Protein AF-A0A7J3T965-F1 (afdb_monomer)

Structure (mmCIF, N/CA/C/O backbone):
data_AF-A0A7J3T965-F1
#
_entry.id   AF-A0A7J3T965-F1
#
loop_
_atom_site.group_PDB
_atom_site.id
_atom_site.type_symbol
_atom_site.label_atom_id
_atom_site.label_alt_id
_atom_site.label_comp_id
_atom_site.label_asym_id
_atom_site.label_entity_id
_atom_site.label_seq_id
_atom_site.pdbx_PDB_ins_code
_atom_site.Cartn_x
_atom_site.Cartn_y
_atom_site.Cartn_z
_atom_site.occupancy
_atom_site.B_iso_or_equiv
_atom_site.auth_seq_id
_atom_site.auth_comp_id
_atom_site.auth_asym_id
_atom_site.auth_atom_id
_atom_site.pdbx_PDB_model_num
ATOM 1 N N . MET A 1 1 ? 32.908 1.487 -5.246 1.00 63.16 1 MET A N 1
ATOM 2 C CA . MET A 1 1 ? 31.671 1.534 -6.045 1.00 63.16 1 MET A CA 1
ATOM 3 C C . MET A 1 1 ? 31.707 2.885 -6.728 1.00 63.16 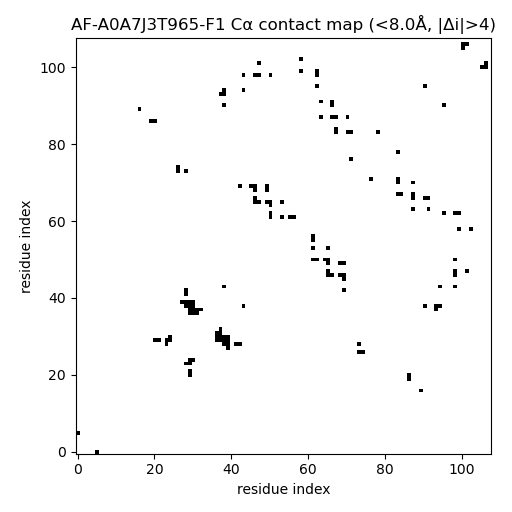1 MET A C 1
ATOM 5 O O . MET A 1 1 ? 32.028 3.839 -6.032 1.00 63.16 1 MET A O 1
ATOM 9 N N . ASP A 1 2 ? 31.580 2.933 -8.050 1.00 82.25 2 ASP A N 1
ATOM 10 C CA . ASP A 1 2 ? 31.753 4.173 -8.817 1.00 82.25 2 ASP A CA 1
ATOM 11 C C . ASP A 1 2 ? 30.517 5.069 -8.646 1.00 82.25 2 ASP A C 1
ATOM 13 O O . ASP A 1 2 ? 29.399 4.557 -8.697 1.00 82.25 2 ASP A O 1
ATOM 17 N N . GLU A 1 3 ? 30.700 6.368 -8.405 1.00 85.50 3 GLU A N 1
ATOM 18 C CA . GLU A 1 3 ? 29.592 7.304 -8.136 1.00 85.50 3 GLU A CA 1
ATOM 19 C C . GLU A 1 3 ? 28.624 7.378 -9.326 1.00 85.50 3 GLU A C 1
ATOM 21 O O . GLU A 1 3 ? 27.411 7.427 -9.138 1.00 85.50 3 GLU A O 1
ATOM 26 N N . GLU A 1 4 ? 29.146 7.280 -10.551 1.00 85.81 4 GLU A N 1
ATOM 27 C CA . GLU A 1 4 ? 28.355 7.239 -11.786 1.00 85.81 4 GLU A CA 1
ATOM 28 C C . GLU A 1 4 ? 27.441 6.003 -11.853 1.00 85.81 4 GLU A C 1
ATOM 30 O O . GLU A 1 4 ? 26.284 6.093 -12.260 1.00 85.81 4 GLU A O 1
ATOM 35 N N . TYR A 1 5 ? 27.928 4.850 -11.384 1.00 84.50 5 TYR A N 1
ATOM 36 C CA . TYR A 1 5 ? 27.142 3.617 -11.338 1.00 84.50 5 TYR A CA 1
ATOM 37 C C . TYR A 1 5 ? 26.031 3.684 -10.280 1.00 84.50 5 TYR A C 1
ATOM 39 O O . TYR A 1 5 ? 24.933 3.185 -10.517 1.00 84.50 5 TYR A O 1
ATOM 47 N N . CYS A 1 6 ? 26.291 4.315 -9.130 1.00 86.56 6 CYS A N 1
ATOM 48 C CA . CYS A 1 6 ? 25.268 4.537 -8.105 1.00 86.56 6 CYS A CA 1
ATOM 49 C C . CYS A 1 6 ? 24.146 5.449 -8.619 1.00 86.56 6 CYS A C 1
ATOM 51 O O . CYS A 1 6 ? 22.982 5.075 -8.515 1.00 86.56 6 CYS A O 1
A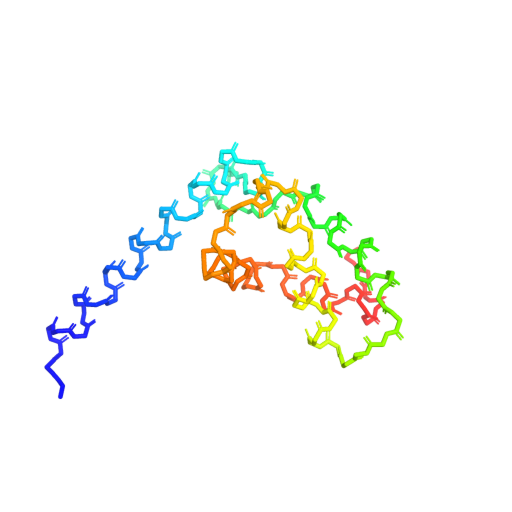TOM 53 N N . SER A 1 7 ? 24.490 6.582 -9.240 1.00 87.69 7 SER A N 1
ATOM 54 C CA . SER A 1 7 ? 23.508 7.518 -9.808 1.00 87.69 7 SER A CA 1
ATOM 55 C C . SER A 1 7 ? 22.630 6.857 -10.870 1.00 87.69 7 SER A C 1
ATOM 57 O O . SER A 1 7 ? 21.412 7.007 -10.856 1.00 87.69 7 SER A O 1
ATOM 59 N N . LEU A 1 8 ? 23.233 6.056 -11.754 1.00 89.75 8 LEU A N 1
ATOM 60 C CA . LEU A 1 8 ? 22.494 5.317 -12.774 1.00 89.75 8 LEU A CA 1
ATOM 61 C C . LEU A 1 8 ? 21.494 4.325 -12.154 1.00 89.75 8 LEU A C 1
ATOM 63 O O . LEU A 1 8 ? 20.362 4.201 -12.618 1.00 89.75 8 LEU A O 1
ATOM 67 N N . LEU A 1 9 ? 21.899 3.603 -11.105 1.00 88.06 9 LEU A N 1
ATOM 68 C CA . LEU A 1 9 ? 21.001 2.690 -10.398 1.00 88.06 9 LEU A CA 1
ATOM 69 C C . LEU A 1 9 ? 19.847 3.434 -9.717 1.00 88.06 9 LEU A C 1
ATOM 71 O O . LEU A 1 9 ? 18.715 2.958 -9.769 1.00 88.06 9 LEU A O 1
ATOM 75 N N . GLU A 1 10 ? 20.112 4.586 -9.102 1.00 88.62 10 GLU A N 1
ATOM 76 C CA . GLU A 1 10 ? 19.078 5.421 -8.483 1.00 88.62 10 GLU A CA 1
ATOM 77 C C . GLU A 1 10 ? 18.047 5.905 -9.509 1.00 88.62 10 GLU A C 1
ATOM 79 O O . GLU A 1 10 ? 16.845 5.827 -9.250 1.00 88.62 10 GLU A O 1
ATOM 84 N N . GLU A 1 11 ? 18.488 6.333 -10.695 1.00 90.50 11 GLU A N 1
ATOM 85 C CA . GLU A 1 11 ? 17.595 6.714 -11.795 1.00 90.50 11 GLU A CA 1
ATOM 86 C C . GLU A 1 11 ? 16.688 5.552 -12.218 1.00 90.50 11 GLU A C 1
ATOM 88 O O . GLU A 1 11 ? 15.466 5.711 -12.245 1.00 90.50 11 GLU A O 1
ATOM 93 N N . TYR A 1 12 ? 17.246 4.359 -12.448 1.00 88.31 12 TYR A N 1
ATOM 94 C CA . TYR A 1 12 ? 16.444 3.186 -12.817 1.00 88.31 12 TYR A CA 1
ATOM 95 C C . TYR A 1 12 ? 15.431 2.789 -11.741 1.00 88.31 12 TYR A C 1
ATOM 97 O O . TYR A 1 12 ? 14.298 2.416 -12.056 1.00 88.31 12 TYR A O 1
ATOM 105 N N . VAL A 1 13 ? 15.818 2.857 -10.465 1.00 89.19 13 VAL A N 1
ATOM 106 C CA . VAL A 1 13 ? 14.906 2.565 -9.353 1.00 89.19 13 VAL A CA 1
ATOM 107 C C . VAL A 1 13 ? 13.775 3.590 -9.311 1.00 89.19 13 VAL A C 1
ATOM 109 O O . VAL A 1 13 ? 12.617 3.203 -9.159 1.00 89.19 13 VAL A O 1
ATOM 112 N N . ASN A 1 14 ? 14.077 4.875 -9.499 1.00 90.12 14 ASN A N 1
ATOM 113 C CA . ASN A 1 14 ? 13.064 5.927 -9.531 1.00 90.12 14 ASN A CA 1
ATOM 114 C C . ASN A 1 14 ? 12.077 5.737 -10.689 1.00 90.12 14 ASN A C 1
ATOM 116 O O . ASN A 1 14 ? 10.865 5.817 -10.479 1.00 90.12 14 ASN A O 1
ATOM 120 N N . GLU A 1 15 ? 12.566 5.427 -11.890 1.00 92.12 15 GLU A N 1
ATOM 121 C CA . GLU A 1 15 ? 11.708 5.134 -13.043 1.00 92.12 15 GLU A CA 1
ATOM 122 C C . GLU A 1 15 ? 10.801 3.923 -12.787 1.00 92.12 15 GLU A C 1
ATOM 124 O O . GLU A 1 15 ? 9.603 3.970 -13.083 1.00 92.12 15 GLU A O 1
ATOM 129 N N . LEU A 1 16 ? 11.337 2.861 -12.175 1.00 91.75 16 LEU A N 1
ATOM 130 C CA . LEU A 1 16 ? 10.561 1.680 -11.802 1.00 91.75 16 LEU A CA 1
ATOM 131 C C . LEU A 1 16 ? 9.474 2.014 -10.770 1.00 91.75 16 LEU A C 1
ATOM 133 O O . LEU A 1 16 ? 8.328 1.596 -10.932 1.00 91.75 16 LEU A O 1
ATOM 137 N N . VAL A 1 17 ? 9.802 2.782 -9.729 1.00 92.88 17 VAL A N 1
ATOM 138 C CA . VAL A 1 17 ? 8.833 3.205 -8.704 1.00 92.88 17 VAL A CA 1
ATOM 139 C C . VAL A 1 17 ? 7.705 4.018 -9.336 1.00 92.88 17 VAL A C 1
ATOM 141 O O . VAL A 1 17 ? 6.534 3.740 -9.075 1.00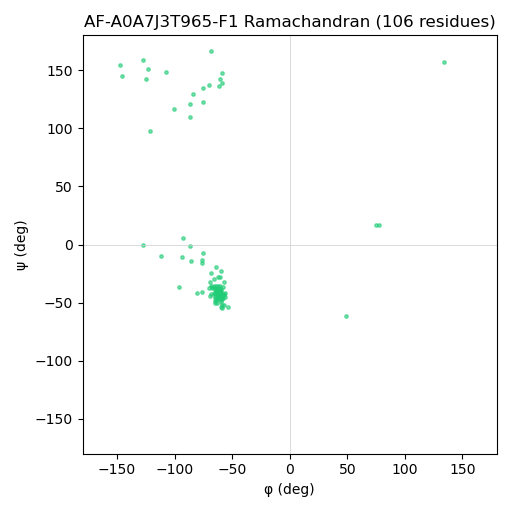 92.88 17 VAL A O 1
ATOM 144 N N . ILE A 1 18 ? 8.029 4.966 -10.219 1.00 92.88 18 ILE A N 1
ATOM 145 C CA . ILE A 1 18 ? 7.029 5.759 -10.944 1.00 92.88 18 ILE A CA 1
ATOM 146 C C . ILE A 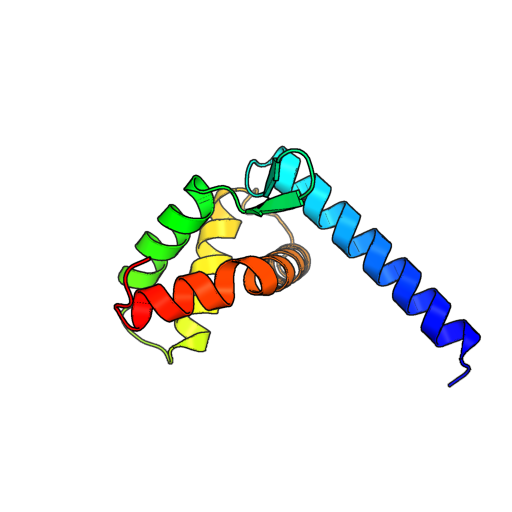1 18 ? 6.148 4.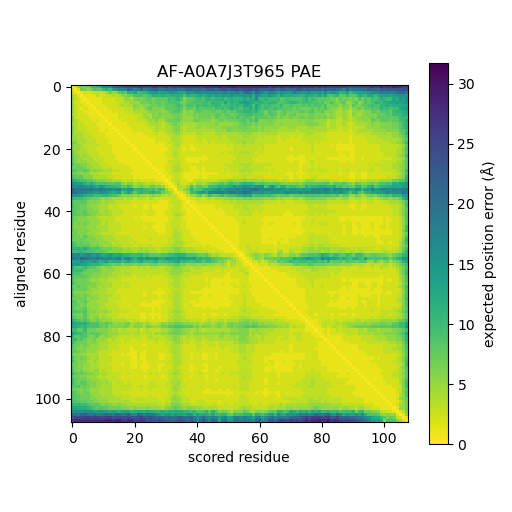855 -11.813 1.00 92.88 18 ILE A C 1
ATOM 148 O O . ILE A 1 18 ? 4.926 5.005 -11.804 1.00 92.88 18 ILE A O 1
ATOM 152 N N . ALA A 1 19 ? 6.730 3.888 -12.527 1.00 94.75 19 ALA A N 1
ATOM 153 C CA . ALA A 1 19 ? 5.968 2.947 -13.344 1.00 94.75 19 ALA A CA 1
ATOM 154 C C . ALA A 1 19 ? 4.975 2.120 -12.506 1.00 94.75 19 ALA A C 1
ATOM 156 O O . ALA A 1 19 ? 3.820 1.957 -12.907 1.00 94.75 19 ALA A O 1
ATOM 157 N N . LEU A 1 20 ? 5.390 1.658 -11.322 1.00 95.81 20 LEU A N 1
ATOM 158 C CA . LEU A 1 20 ? 4.528 0.929 -10.388 1.00 95.81 20 LEU A CA 1
ATOM 159 C C . LEU A 1 20 ? 3.429 1.819 -9.794 1.00 95.81 20 LEU A C 1
ATOM 161 O O . LEU A 1 20 ? 2.296 1.368 -9.640 1.00 95.81 20 LEU A O 1
ATOM 165 N N . ILE A 1 21 ? 3.722 3.087 -9.502 1.00 95.38 21 ILE A N 1
ATOM 166 C CA . ILE A 1 21 ? 2.711 4.056 -9.061 1.00 95.38 21 ILE A CA 1
ATOM 167 C C . ILE A 1 21 ? 1.677 4.287 -10.166 1.00 95.38 21 ILE A C 1
ATOM 169 O O . ILE A 1 21 ? 0.482 4.202 -9.899 1.00 95.38 21 ILE A O 1
ATOM 173 N N . ILE A 1 22 ? 2.108 4.509 -11.412 1.00 95.06 22 ILE A N 1
ATOM 174 C CA . ILE A 1 22 ? 1.206 4.682 -12.563 1.00 95.06 22 ILE A CA 1
ATOM 175 C C . ILE A 1 22 ? 0.332 3.441 -12.769 1.00 95.06 22 ILE A C 1
ATOM 177 O O . ILE A 1 22 ? -0.852 3.564 -13.084 1.00 95.06 22 ILE A O 1
ATOM 181 N N . ASP A 1 23 ? 0.890 2.245 -12.595 1.00 96.12 23 ASP A N 1
ATOM 182 C CA . ASP A 1 23 ? 0.123 1.002 -12.609 1.00 96.12 23 ASP A CA 1
ATOM 183 C C . ASP A 1 23 ? -0.947 0.998 -11.507 1.00 96.12 23 ASP A C 1
ATOM 185 O O . ASP A 1 23 ? -2.137 0.897 -11.796 1.00 96.12 23 ASP A O 1
ATOM 189 N N . MET A 1 24 ? -0.560 1.246 -10.256 1.00 97.00 24 MET A N 1
ATOM 190 C CA . MET A 1 24 ? -1.491 1.318 -9.127 1.00 97.00 24 MET A CA 1
ATOM 191 C C . MET A 1 24 ? -2.550 2.433 -9.279 1.00 97.00 24 MET A C 1
ATOM 193 O O . MET A 1 24 ? -3.679 2.283 -8.804 1.00 97.00 24 MET A O 1
ATOM 197 N N . MET A 1 25 ? -2.253 3.525 -9.992 1.00 96.06 25 MET A N 1
ATOM 198 C CA . MET A 1 25 ? -3.246 4.543 -10.367 1.00 96.06 25 MET A CA 1
ATOM 199 C C . MET A 1 25 ? -4.319 3.986 -11.308 1.00 96.06 25 MET A C 1
ATOM 201 O O . MET A 1 25 ? -5.499 4.291 -11.134 1.00 96.06 25 MET A O 1
ATOM 205 N N . LYS A 1 26 ? -3.954 3.135 -12.279 1.00 95.62 26 LYS A N 1
ATOM 206 C CA . LYS A 1 26 ? -4.931 2.475 -13.172 1.00 95.62 26 LYS A CA 1
ATOM 207 C C . LYS A 1 26 ? -5.885 1.560 -12.403 1.00 95.62 26 LYS A C 1
ATOM 209 O O . LYS A 1 26 ? -7.023 1.384 -12.828 1.00 95.62 26 LYS A O 1
ATOM 214 N N . HIS A 1 27 ? -5.435 1.027 -11.268 1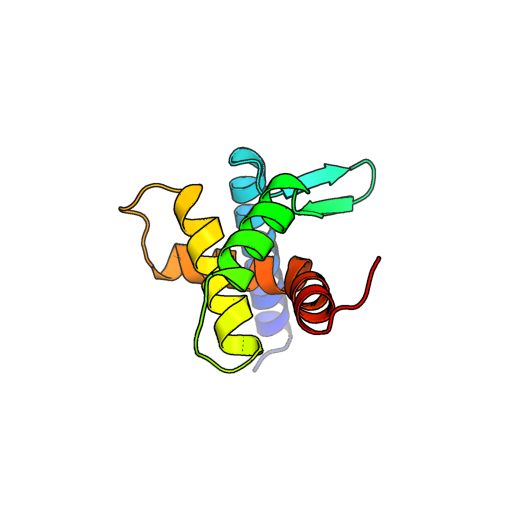.00 96.00 27 HIS A N 1
ATOM 215 C CA . HIS A 1 27 ? -6.240 0.222 -10.349 1.00 96.00 27 HIS A CA 1
ATOM 216 C C . HIS A 1 27 ? -7.011 1.066 -9.311 1.00 96.00 27 HIS A C 1
ATOM 218 O O . HIS A 1 27 ? -7.768 0.520 -8.514 1.00 96.00 27 HIS A O 1
ATOM 224 N N . GLY A 1 28 ? -6.878 2.399 -9.313 1.00 95.56 28 GLY A N 1
ATOM 225 C CA . GLY A 1 28 ? -7.582 3.288 -8.378 1.00 95.56 28 GLY A CA 1
ATOM 226 C C . GLY A 1 28 ? -7.023 3.280 -6.949 1.00 95.56 28 GLY A C 1
ATOM 227 O O . GLY A 1 28 ? -7.699 3.707 -6.009 1.00 95.56 28 GLY A O 1
ATOM 228 N N . ILE A 1 29 ? -5.799 2.782 -6.770 1.00 97.56 29 ILE A N 1
ATOM 229 C CA . ILE A 1 29 ? -5.090 2.799 -5.485 1.00 97.56 29 ILE A CA 1
ATOM 230 C C . ILE A 1 29 ? -4.470 4.176 -5.253 1.00 97.56 29 ILE A C 1
ATOM 232 O O . ILE A 1 29 ? -4.556 4.704 -4.152 1.00 97.56 29 ILE A O 1
ATOM 236 N N . PHE A 1 30 ? -3.893 4.776 -6.294 1.00 96.88 30 PHE A N 1
ATOM 237 C CA . PHE A 1 30 ? -3.396 6.150 -6.274 1.00 96.88 30 PHE A CA 1
ATOM 238 C C . PHE A 1 30 ? -4.296 7.073 -7.100 1.00 96.88 30 PHE A C 1
ATOM 240 O O . PHE A 1 30 ? -4.876 6.671 -8.108 1.00 96.88 30 PHE A O 1
ATOM 247 N N . GLU A 1 31 ? -4.375 8.332 -6.685 1.00 94.06 31 GLU A N 1
ATOM 248 C CA . GLU A 1 31 ? -5.110 9.406 -7.345 1.00 94.06 31 GLU A CA 1
ATOM 249 C C . GLU A 1 31 ? -4.167 10.577 -7.631 1.00 94.06 31 GLU A C 1
ATOM 251 O O . GLU A 1 31 ? -3.315 10.923 -6.810 1.00 94.06 31 GLU A O 1
ATOM 256 N N . ASN A 1 32 ? -4.353 11.221 -8.785 1.00 87.62 32 ASN A N 1
ATOM 257 C CA . ASN A 1 32 ? -3.678 12.477 -9.092 1.00 87.62 32 ASN A CA 1
ATOM 258 C C . ASN A 1 32 ? -4.504 13.644 -8.538 1.00 87.62 32 ASN A C 1
ATOM 260 O O . ASN A 1 32 ? -5.665 13.816 -8.922 1.00 87.62 32 ASN A O 1
ATOM 264 N N . ARG A 1 33 ? -3.917 14.448 -7.652 1.00 81.88 33 ARG A N 1
ATOM 265 C CA . ARG A 1 33 ? -4.531 15.665 -7.118 1.00 81.88 33 ARG A CA 1
ATOM 266 C C . ARG A 1 33 ? -3.657 16.859 -7.433 1.00 81.88 33 ARG A C 1
ATOM 268 O O . ARG A 1 33 ? -2.766 17.128 -6.648 1.00 81.88 33 ARG A O 1
ATOM 275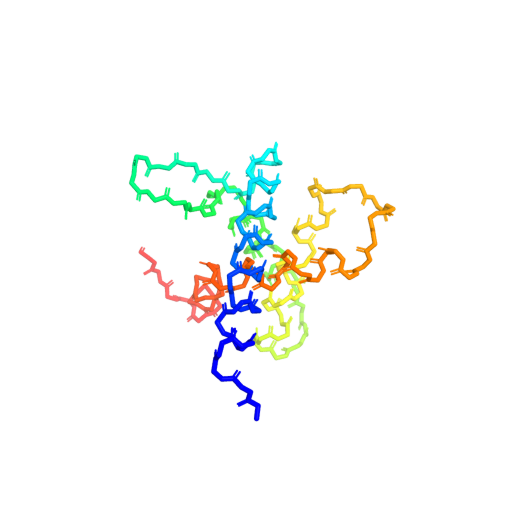 N N . SER A 1 34 ? -3.989 17.589 -8.499 1.00 71.06 34 SER A N 1
ATOM 276 C CA . SER A 1 34 ? -3.450 18.900 -8.923 1.00 71.06 34 SER A CA 1
ATOM 277 C C . SER A 1 34 ? -1.917 19.031 -8.957 1.00 71.06 34 SER A C 1
ATOM 279 O O . SER A 1 34 ? -1.368 19.235 -10.033 1.00 71.06 34 SER A O 1
ATOM 281 N N . ASP A 1 35 ? -1.254 18.876 -7.812 1.00 74.75 35 ASP A N 1
ATOM 282 C CA . ASP A 1 35 ? 0.177 19.030 -7.574 1.00 74.75 35 ASP A CA 1
ATOM 283 C C . ASP A 1 35 ? 0.820 17.805 -6.874 1.00 74.75 35 ASP A C 1
ATOM 285 O O . ASP A 1 35 ? 2.022 17.827 -6.626 1.00 74.75 35 ASP A O 1
ATOM 289 N N . ASP A 1 36 ? 0.060 16.747 -6.542 1.00 83.62 36 ASP A N 1
ATOM 290 C CA . ASP A 1 36 ? 0.567 15.591 -5.785 1.00 83.62 36 ASP A CA 1
ATOM 291 C C . ASP A 1 36 ? -0.091 14.245 -6.160 1.00 83.62 36 ASP A C 1
ATOM 293 O O . ASP A 1 36 ? -1.242 14.178 -6.612 1.00 83.62 36 ASP A O 1
ATOM 297 N N . ILE A 1 37 ? 0.648 13.155 -5.938 1.00 88.56 37 ILE A N 1
ATOM 298 C CA . ILE A 1 37 ? 0.169 11.775 -6.057 1.00 88.56 37 ILE A CA 1
ATOM 299 C C . ILE A 1 37 ? -0.141 11.257 -4.656 1.00 88.56 37 ILE A C 1
ATOM 301 O O . ILE A 1 37 ? 0.748 11.098 -3.823 1.00 88.56 37 ILE A O 1
ATOM 305 N N . VAL A 1 38 ? -1.407 10.933 -4.410 1.00 93.50 38 VAL A N 1
ATOM 306 C CA . VAL A 1 38 ? -1.869 10.474 -3.095 1.00 93.50 38 VAL A CA 1
ATOM 307 C C . VAL A 1 38 ? -2.537 9.113 -3.188 1.00 93.50 38 VAL A C 1
ATOM 309 O O . VAL A 1 38 ? -3.139 8.773 -4.206 1.00 93.50 38 VAL A O 1
ATOM 312 N N . VAL A 1 39 ? -2.475 8.332 -2.112 1.00 95.88 39 VAL A N 1
ATOM 313 C CA . VAL A 1 39 ? -3.256 7.093 -2.012 1.00 95.88 39 VAL A CA 1
ATOM 314 C C . VAL A 1 39 ? -4.737 7.445 -1.854 1.00 95.88 39 VAL A C 1
ATOM 316 O O . VAL A 1 39 ? -5.100 8.365 -1.114 1.00 95.88 39 VAL A O 1
ATOM 319 N N . SER A 1 40 ? -5.600 6.727 -2.571 1.00 96.69 40 SER A N 1
ATOM 320 C CA . SER A 1 40 ? -7.038 6.956 -2.568 1.00 96.69 40 SER A CA 1
ATOM 321 C C . SER A 1 40 ? -7.604 6.766 -1.168 1.00 96.69 40 SER A C 1
ATOM 323 O O . SER A 1 40 ? -7.220 5.865 -0.416 1.00 96.69 40 SER A O 1
ATOM 325 N N . LYS A 1 41 ? -8.579 7.607 -0.806 1.00 95.62 41 LYS A N 1
ATOM 326 C CA . LYS A 1 41 ? -9.239 7.493 0.502 1.00 95.62 41 LYS A CA 1
ATOM 327 C C . LYS A 1 41 ? -9.861 6.106 0.681 1.00 95.62 41 LYS A C 1
ATOM 329 O O . LYS A 1 41 ? -9.828 5.565 1.777 1.00 95.62 41 LYS A O 1
ATOM 334 N N . LYS A 1 42 ? -10.395 5.535 -0.404 1.00 96.81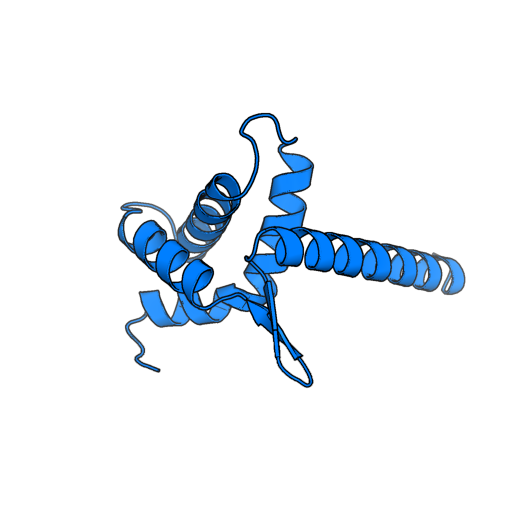 42 LYS A N 1
ATOM 335 C CA . LYS A 1 42 ? -10.973 4.190 -0.417 1.00 96.81 42 LYS A CA 1
ATOM 336 C C . LYS A 1 42 ? -9.955 3.142 0.042 1.00 96.81 42 LYS A C 1
ATOM 338 O O . LYS A 1 42 ? -10.250 2.411 0.978 1.00 96.81 42 LYS A O 1
ATOM 343 N N . PHE A 1 43 ? -8.762 3.126 -0.555 1.00 98.00 43 PHE A N 1
ATOM 344 C CA . PHE A 1 43 ? -7.720 2.167 -0.186 1.00 98.00 43 PHE A CA 1
ATOM 345 C C . PHE A 1 43 ? -7.315 2.303 1.289 1.00 98.00 43 PHE A C 1
ATOM 347 O O . PHE A 1 43 ? -7.166 1.306 1.989 1.00 98.00 43 PHE A O 1
ATOM 354 N N . VAL A 1 44 ? -7.168 3.538 1.784 1.00 97.38 44 VAL A N 1
ATOM 355 C CA . VAL A 1 44 ? -6.802 3.789 3.189 1.00 97.38 44 VAL A CA 1
ATOM 356 C C . VAL A 1 44 ? -7.862 3.257 4.156 1.00 97.38 44 VAL A C 1
ATOM 358 O O . VAL A 1 44 ? -7.508 2.658 5.168 1.00 97.38 44 VAL A O 1
ATOM 361 N N . GLU A 1 45 ? -9.149 3.464 3.870 1.00 97.62 45 GLU A N 1
ATOM 362 C CA . GLU A 1 45 ? -10.227 2.964 4.731 1.00 97.62 45 GLU A CA 1
ATOM 363 C C . GLU A 1 45 ? -10.317 1.430 4.700 1.00 97.62 45 GLU A C 1
ATOM 365 O O . GLU A 1 45 ? -10.386 0.815 5.760 1.00 97.62 45 GLU A O 1
ATOM 370 N N . GLU A 1 46 ? -10.197 0.798 3.529 1.00 98.12 46 GLU A N 1
ATOM 371 C CA . GLU A 1 46 ? -10.142 -0.670 3.423 1.00 98.12 46 GLU A CA 1
ATOM 372 C C . GLU A 1 46 ? -8.940 -1.252 4.190 1.00 98.12 46 GLU A C 1
ATOM 374 O O . GLU A 1 46 ? -9.065 -2.256 4.897 1.00 98.12 46 GLU A O 1
ATOM 379 N N . ALA A 1 47 ? -7.784 -0.583 4.130 1.00 97.56 47 ALA A N 1
ATOM 380 C CA . ALA A 1 47 ? -6.607 -0.977 4.894 1.00 97.56 47 ALA A CA 1
ATOM 381 C C . ALA A 1 47 ? -6.818 -0.856 6.408 1.00 97.56 47 ALA A C 1
ATOM 383 O O . ALA A 1 47 ? -6.376 -1.739 7.144 1.00 97.56 47 ALA A O 1
ATOM 384 N N . LYS A 1 48 ? -7.519 0.179 6.891 1.00 97.12 48 LYS A N 1
ATOM 385 C CA . LYS A 1 48 ? -7.894 0.307 8.312 1.00 97.12 48 LYS A CA 1
ATOM 386 C C . LYS A 1 48 ? -8.852 -0.798 8.752 1.00 97.12 48 LYS A C 1
ATOM 388 O O . LYS A 1 48 ? -8.625 -1.412 9.790 1.00 97.12 48 LYS A O 1
ATOM 393 N N . GLU A 1 49 ? -9.871 -1.102 7.951 1.00 96.69 49 GLU A N 1
ATOM 394 C CA . GLU A 1 49 ? -10.818 -2.185 8.244 1.00 96.69 49 GLU A CA 1
ATOM 395 C C . GLU A 1 49 ? -10.102 -3.539 8.359 1.00 96.69 49 GLU A C 1
ATOM 397 O O . GLU A 1 49 ? -10.310 -4.298 9.313 1.00 96.69 49 GLU A O 1
ATOM 402 N N . ILE A 1 50 ? -9.194 -3.831 7.421 1.00 96.62 50 ILE A N 1
ATOM 403 C CA . ILE A 1 50 ? -8.369 -5.037 7.486 1.00 96.62 50 ILE A CA 1
ATOM 404 C C . ILE A 1 50 ? -7.466 -4.994 8.720 1.00 96.62 50 ILE A C 1
ATOM 406 O O . ILE A 1 50 ? -7.347 -6.008 9.409 1.00 96.62 50 ILE A O 1
ATOM 410 N N . LEU A 1 51 ? -6.852 -3.854 9.027 1.00 96.06 51 LEU A N 1
ATOM 411 C CA . LEU A 1 51 ? -5.956 -3.693 10.170 1.00 96.06 51 LEU A CA 1
ATOM 412 C C . LEU A 1 51 ? -6.646 -3.984 11.511 1.00 96.06 51 LEU A C 1
ATOM 414 O O . LEU A 1 51 ? -6.079 -4.693 12.353 1.00 96.06 51 LEU A O 1
ATOM 418 N N . ASP A 1 52 ? -7.880 -3.510 11.676 1.00 94.81 52 ASP A N 1
ATOM 419 C CA . ASP A 1 52 ? -8.715 -3.748 12.857 1.00 94.81 52 ASP A CA 1
ATOM 420 C C . ASP A 1 52 ? -9.096 -5.231 12.998 1.00 94.81 52 ASP A C 1
ATOM 422 O O . ASP A 1 52 ? -9.221 -5.751 14.109 1.00 94.81 52 ASP A O 1
ATOM 426 N N . SER A 1 53 ? -9.202 -5.953 11.877 1.00 94.44 53 SER A N 1
ATOM 427 C CA . SER A 1 53 ? -9.507 -7.388 11.863 1.00 94.44 53 SER A CA 1
ATOM 428 C C . SER A 1 53 ? -8.327 -8.293 12.251 1.00 94.44 53 SER A C 1
ATOM 430 O O . SER A 1 53 ? -8.534 -9.484 12.491 1.00 94.44 53 SER A O 1
ATOM 432 N N . ILE A 1 54 ? -7.087 -7.779 12.309 1.00 93.44 54 ILE A N 1
ATOM 433 C CA . ILE A 1 54 ? -5.885 -8.584 12.588 1.00 93.44 54 ILE A CA 1
ATOM 434 C C . ILE A 1 54 ? -5.669 -8.705 14.113 1.00 93.44 54 ILE A C 1
ATOM 436 O O . ILE A 1 54 ? -5.259 -7.738 14.763 1.00 93.44 54 ILE A O 1
ATOM 440 N N . PRO A 1 55 ? -5.868 -9.900 14.714 1.00 83.00 55 PRO A N 1
ATOM 441 C CA . PRO A 1 55 ? -5.929 -10.054 16.171 1.00 83.00 55 PRO A CA 1
ATOM 442 C C . PRO A 1 55 ? -4.561 -10.229 16.846 1.00 83.00 55 PRO A C 1
ATOM 444 O O . PRO A 1 55 ? -4.471 -10.190 18.071 1.00 83.00 55 PRO A O 1
ATOM 447 N N . LYS A 1 56 ? -3.503 -10.511 16.078 1.00 83.44 56 LYS A N 1
ATOM 448 C CA . LYS A 1 56 ? -2.169 -10.865 16.583 1.00 83.44 56 LYS A CA 1
ATOM 449 C C . LYS A 1 56 ? -1.085 -10.325 15.659 1.00 83.44 56 LYS A C 1
ATOM 451 O O . LYS A 1 56 ? -1.259 -10.368 14.442 1.00 83.44 56 LYS A O 1
ATOM 456 N N . GLY A 1 57 ? 0.030 -9.925 16.257 1.00 84.50 57 GLY A N 1
ATOM 457 C CA . GLY A 1 57 ? 1.198 -9.356 15.589 1.00 84.50 57 GLY A CA 1
ATOM 458 C C . GLY A 1 57 ? 1.672 -8.121 16.343 1.00 84.50 57 GLY A C 1
ATOM 459 O O . GLY A 1 57 ? 0.895 -7.522 17.094 1.00 84.50 57 GLY A O 1
ATOM 460 N N . ASP A 1 58 ? 2.939 -7.758 16.169 1.00 92.31 58 ASP A N 1
ATOM 461 C CA . ASP A 1 58 ? 3.372 -6.418 16.540 1.00 92.31 58 ASP A CA 1
ATOM 462 C C . ASP A 1 58 ? 2.737 -5.376 15.606 1.00 92.31 58 ASP A C 1
ATOM 464 O O . ASP A 1 58 ? 2.127 -5.691 14.580 1.00 92.31 58 ASP A O 1
ATOM 468 N N . LYS A 1 59 ? 2.838 -4.113 16.008 1.00 91.38 59 LYS A N 1
ATOM 469 C CA . LYS A 1 59 ? 2.213 -2.984 15.324 1.00 91.38 59 LYS A CA 1
ATOM 470 C C . LYS A 1 59 ? 2.625 -2.890 13.849 1.00 91.38 59 LYS A C 1
ATOM 472 O O . LYS A 1 59 ? 1.760 -2.677 13.001 1.00 91.38 59 LYS A O 1
ATOM 477 N N . TYR A 1 60 ? 3.901 -3.104 13.538 1.00 92.00 60 TYR A N 1
ATOM 478 C CA . TYR A 1 60 ? 4.422 -2.989 12.178 1.00 92.00 60 TYR A CA 1
ATOM 479 C C . TYR A 1 60 ? 4.039 -4.201 11.323 1.00 92.00 60 TYR A C 1
ATOM 481 O O . TYR A 1 60 ? 3.576 -4.011 10.200 1.00 92.00 60 TYR A O 1
ATOM 489 N N . ASP A 1 61 ? 4.099 -5.421 11.869 1.00 93.88 61 ASP A N 1
ATOM 490 C CA . ASP A 1 61 ? 3.599 -6.632 11.197 1.00 93.88 61 ASP A CA 1
ATOM 491 C C . ASP A 1 61 ? 2.122 -6.484 10.818 1.00 93.88 61 ASP A C 1
ATOM 493 O O . ASP A 1 61 ? 1.717 -6.767 9.687 1.00 93.88 61 ASP A O 1
ATOM 497 N N . LYS A 1 62 ? 1.302 -5.978 11.746 1.00 95.19 62 LYS A N 1
ATOM 498 C CA . LYS A 1 62 ? -0.119 -5.733 11.491 1.00 95.19 62 LYS A CA 1
ATOM 499 C C . LYS A 1 62 ? -0.330 -4.765 10.324 1.00 95.19 62 LYS A C 1
ATOM 501 O O . LYS A 1 62 ? -1.148 -5.058 9.453 1.00 95.19 62 LYS A O 1
ATOM 506 N N . ILE A 1 63 ? 0.401 -3.648 10.295 1.00 96.25 63 ILE A N 1
ATOM 507 C CA . ILE A 1 63 ? 0.308 -2.636 9.232 1.00 96.25 63 ILE A CA 1
ATOM 508 C C . ILE A 1 63 ? 0.739 -3.227 7.886 1.00 96.25 63 ILE A C 1
ATOM 510 O O . ILE A 1 63 ? -0.021 -3.151 6.920 1.00 96.25 63 ILE A O 1
ATOM 514 N N . SER A 1 64 ? 1.901 -3.882 7.822 1.00 95.12 64 SER A N 1
ATOM 515 C CA . SER A 1 64 ? 2.395 -4.518 6.595 1.00 95.12 64 SER A CA 1
ATOM 516 C C . SER A 1 64 ? 1.409 -5.548 6.050 1.00 95.12 64 SER A C 1
ATOM 518 O O . SER A 1 64 ? 1.102 -5.549 4.857 1.00 95.12 64 SER A O 1
ATOM 520 N N . ARG A 1 65 ? 0.831 -6.382 6.921 1.00 94.94 65 ARG A N 1
ATOM 521 C CA . ARG A 1 65 ? -0.173 -7.380 6.529 1.00 94.94 65 ARG A CA 1
ATOM 522 C C . ARG A 1 65 ? -1.482 -6.749 6.079 1.00 94.94 65 ARG A C 1
ATOM 524 O O . ARG A 1 65 ? -2.111 -7.288 5.171 1.00 94.94 65 ARG A O 1
ATOM 531 N N . ALA A 1 66 ? -1.902 -5.647 6.694 1.00 97.06 66 ALA A N 1
ATOM 532 C CA . ALA A 1 66 ? -3.095 -4.927 6.273 1.00 97.06 66 ALA A CA 1
ATOM 533 C C . ALA A 1 66 ? -2.918 -4.333 4.873 1.00 97.06 66 ALA A C 1
ATOM 535 O O . ALA A 1 66 ? -3.746 -4.591 4.001 1.00 97.06 66 ALA A O 1
ATOM 536 N N . VAL A 1 67 ? -1.804 -3.640 4.621 1.00 97.50 67 VAL A N 1
ATOM 537 C CA . VAL A 1 67 ? -1.487 -3.078 3.299 1.00 97.50 67 VAL A CA 1
ATOM 538 C C . VAL A 1 67 ? -1.403 -4.176 2.244 1.00 97.50 67 VAL A C 1
ATOM 540 O O . VAL A 1 67 ? -2.055 -4.065 1.211 1.00 97.50 67 VAL A O 1
ATOM 543 N N . PHE A 1 68 ? -0.678 -5.265 2.518 1.00 96.31 68 PHE A N 1
ATOM 544 C CA . PHE A 1 68 ? -0.532 -6.372 1.571 1.00 96.31 68 PHE A CA 1
ATOM 545 C C . PHE A 1 68 ? -1.876 -7.032 1.232 1.00 96.31 68 PHE A C 1
ATOM 547 O O . PHE A 1 68 ? -2.192 -7.236 0.064 1.00 96.31 68 PHE A O 1
ATOM 554 N N . LYS A 1 69 ? -2.705 -7.330 2.242 1.00 95.69 69 LYS A N 1
ATOM 555 C CA . LYS A 1 69 ? -4.037 -7.917 2.024 1.00 95.69 69 LYS A CA 1
ATOM 556 C C . LYS A 1 69 ? -4.978 -6.983 1.271 1.00 95.69 69 LYS A C 1
ATOM 558 O O . LYS A 1 69 ? -5.766 -7.459 0.463 1.00 95.69 69 LYS A O 1
ATOM 563 N N . THR A 1 70 ? -4.906 -5.682 1.549 1.00 97.75 70 THR A N 1
ATOM 564 C CA . THR A 1 70 ? -5.707 -4.680 0.835 1.00 97.75 70 THR A CA 1
ATOM 565 C C . THR A 1 70 ? -5.281 -4.635 -0.621 1.00 97.75 70 THR A C 1
ATOM 567 O O . THR A 1 70 ? -6.114 -4.785 -1.500 1.00 97.75 70 THR A O 1
ATOM 570 N N . LEU A 1 71 ? -3.976 -4.526 -0.878 1.00 97.44 71 LEU A N 1
ATOM 571 C CA . LEU A 1 71 ? -3.405 -4.502 -2.219 1.00 97.44 71 LEU A CA 1
ATOM 572 C C . LEU A 1 71 ? -3.780 -5.742 -3.040 1.00 97.44 71 LEU A C 1
ATOM 574 O O . LEU A 1 71 ? -4.156 -5.611 -4.202 1.00 97.44 71 LEU A O 1
ATOM 578 N N . ALA A 1 72 ? -3.740 -6.929 -2.434 1.00 95.75 72 ALA A N 1
ATOM 579 C CA . ALA A 1 72 ? -4.080 -8.178 -3.108 1.00 95.75 72 ALA A CA 1
ATOM 580 C C . ALA A 1 72 ? -5.523 -8.211 -3.653 1.00 95.75 72 ALA A C 1
ATOM 582 O O . ALA A 1 72 ? -5.786 -8.948 -4.595 1.00 95.75 72 ALA A O 1
ATOM 583 N N . SER A 1 73 ? -6.455 -7.410 -3.119 1.00 95.94 73 SER A N 1
ATOM 584 C CA . SER A 1 73 ? -7.833 -7.345 -3.635 1.00 95.94 73 SER A CA 1
ATOM 585 C C . SER A 1 73 ? -7.964 -6.551 -4.945 1.00 95.94 73 SER A C 1
ATOM 587 O O . SER A 1 73 ? -8.976 -6.662 -5.638 1.00 95.94 73 SER A O 1
ATOM 589 N N . TYR A 1 74 ? -6.945 -5.761 -5.296 1.00 96.75 74 TYR A N 1
ATOM 590 C CA . TYR A 1 74 ? -6.925 -4.898 -6.481 1.00 96.75 74 TYR A CA 1
ATOM 591 C C . TYR A 1 74 ? -6.281 -5.554 -7.704 1.00 96.75 74 TYR A C 1
ATOM 593 O O . TYR A 1 74 ? -6.374 -5.011 -8.808 1.00 96.75 74 TYR A O 1
ATOM 601 N N . TYR A 1 75 ? -5.637 -6.703 -7.520 1.00 95.81 75 TYR A N 1
ATOM 602 C CA . TYR A 1 75 ? -4.869 -7.396 -8.544 1.00 95.81 75 TYR A CA 1
ATOM 603 C C . TYR A 1 75 ? -5.313 -8.862 -8.676 1.00 95.81 75 TYR A C 1
ATOM 605 O O . TYR A 1 75 ? -5.924 -9.406 -7.758 1.00 95.81 75 TYR A O 1
ATOM 613 N N . PRO A 1 76 ? -5.042 -9.510 -9.821 1.00 93.62 76 PRO A N 1
ATOM 614 C CA . PRO A 1 76 ? -5.312 -10.934 -10.007 1.00 93.62 76 PRO A CA 1
ATOM 615 C C . PRO A 1 76 ? -4.573 -11.824 -8.995 1.00 93.62 76 PRO A C 1
ATOM 617 O O . PRO A 1 76 ? -3.442 -11.528 -8.612 1.00 93.62 76 PRO A O 1
ATOM 620 N N . GLU A 1 77 ? -5.187 -12.949 -8.612 1.00 90.44 77 GLU A N 1
ATOM 621 C CA . GLU A 1 77 ? -4.600 -13.919 -7.667 1.00 90.44 77 GLU A CA 1
ATOM 622 C C . GLU A 1 77 ? -3.314 -14.588 -8.189 1.00 90.44 77 GLU A C 1
ATOM 624 O O . GLU A 1 77 ? -2.545 -15.129 -7.400 1.00 90.44 77 GLU A O 1
ATOM 629 N N . ASP A 1 78 ? -3.074 -14.563 -9.504 1.00 90.94 78 ASP A N 1
ATOM 630 C CA . ASP A 1 78 ? -1.903 -15.143 -10.168 1.00 90.94 78 ASP A CA 1
ATOM 631 C C . ASP A 1 78 ? -0.736 -14.155 -10.353 1.00 90.94 78 ASP A C 1
ATOM 633 O O . ASP A 1 78 ? 0.278 -14.510 -10.959 1.00 90.94 78 ASP A O 1
ATOM 637 N N . MET A 1 79 ? -0.839 -12.932 -9.818 1.00 91.88 79 MET A N 1
ATOM 638 C CA . MET A 1 79 ? 0.282 -11.990 -9.773 1.00 91.88 79 MET A CA 1
ATOM 639 C C . MET A 1 79 ? 1.441 -12.558 -8.939 1.00 91.88 79 MET A C 1
ATOM 641 O O . MET A 1 79 ? 1.239 -13.075 -7.840 1.00 91.88 79 MET A O 1
ATOM 645 N N . TYR A 1 80 ? 2.671 -12.413 -9.445 1.00 91.81 80 TYR A N 1
ATOM 646 C CA . TYR A 1 80 ? 3.879 -12.834 -8.735 1.00 91.81 80 TYR A CA 1
ATOM 647 C C . TYR A 1 80 ? 4.014 -12.133 -7.376 1.00 91.81 80 TYR A C 1
ATOM 649 O O . TYR A 1 80 ? 3.782 -10.928 -7.247 1.00 91.81 80 TYR A O 1
ATOM 657 N N . GLU A 1 81 ? 4.430 -12.882 -6.356 1.00 90.69 81 GLU A N 1
ATOM 658 C CA . GLU A 1 81 ? 4.543 -12.371 -4.988 1.00 90.69 81 GLU A CA 1
ATOM 659 C C . GLU A 1 81 ? 5.538 -11.206 -4.904 1.00 90.69 81 GLU A C 1
ATOM 661 O O . GLU A 1 81 ? 5.262 -10.200 -4.254 1.00 90.69 81 GLU A O 1
ATOM 666 N N . GLU A 1 82 ? 6.657 -11.279 -5.623 1.00 90.06 82 GLU A N 1
ATOM 667 C CA . GLU A 1 82 ? 7.687 -10.240 -5.648 1.00 90.06 82 GLU A CA 1
ATOM 668 C C . GLU A 1 82 ? 7.153 -8.907 -6.191 1.00 90.06 82 GLU A C 1
ATOM 670 O O . GLU A 1 82 ? 7.486 -7.834 -5.681 1.00 90.06 82 GLU A O 1
ATOM 675 N N . GLU A 1 83 ? 6.275 -8.971 -7.193 1.00 91.62 83 GLU A N 1
ATOM 676 C CA . GLU A 1 83 ? 5.600 -7.805 -7.759 1.00 91.62 83 GLU A CA 1
ATOM 677 C C . GLU A 1 83 ? 4.617 -7.168 -6.769 1.00 91.62 83 GLU A C 1
ATOM 679 O O . GLU A 1 83 ? 4.489 -5.937 -6.714 1.00 91.62 83 GLU A O 1
ATOM 684 N N . MET A 1 84 ? 3.939 -8.000 -5.977 1.00 94.56 84 MET A N 1
ATOM 685 C CA . MET A 1 84 ? 3.029 -7.564 -4.922 1.00 94.56 84 MET A CA 1
ATOM 686 C C . MET A 1 84 ? 3.796 -6.913 -3.767 1.00 94.56 84 MET A C 1
ATOM 688 O O . MET A 1 84 ? 3.422 -5.843 -3.286 1.00 94.56 84 MET A O 1
ATOM 692 N N . VAL A 1 85 ? 4.909 -7.524 -3.351 1.00 93.81 85 VAL A N 1
ATOM 693 C CA . VAL A 1 85 ? 5.782 -7.023 -2.281 1.00 93.81 85 VAL A CA 1
ATOM 694 C C . VAL A 1 85 ? 6.378 -5.667 -2.654 1.00 93.81 85 VAL A C 1
ATOM 696 O O . VAL A 1 85 ? 6.361 -4.750 -1.832 1.00 93.81 85 VAL A O 1
ATOM 699 N N . ALA A 1 86 ? 6.847 -5.493 -3.894 1.00 94.25 86 ALA A N 1
ATOM 700 C CA . ALA A 1 86 ? 7.376 -4.212 -4.361 1.00 94.25 86 ALA A CA 1
ATOM 701 C C . ALA A 1 86 ? 6.334 -3.082 -4.249 1.00 94.25 86 ALA A C 1
ATOM 703 O O . ALA A 1 86 ? 6.621 -2.014 -3.706 1.00 94.25 86 ALA A O 1
ATOM 704 N N . ARG A 1 87 ? 5.097 -3.336 -4.693 1.00 96.75 87 ARG A N 1
ATOM 705 C CA . ARG A 1 87 ? 3.981 -2.379 -4.598 1.00 96.75 87 ARG A CA 1
ATOM 706 C C . ARG A 1 87 ? 3.567 -2.103 -3.151 1.00 96.75 87 ARG A C 1
ATOM 708 O O . ARG A 1 87 ? 3.353 -0.947 -2.789 1.00 96.75 87 ARG A O 1
ATOM 715 N N . ALA A 1 88 ? 3.508 -3.132 -2.306 1.00 96.75 88 ALA A N 1
ATOM 716 C CA . ALA A 1 88 ? 3.193 -2.982 -0.886 1.00 96.75 88 ALA A CA 1
ATOM 717 C C . ALA A 1 88 ? 4.236 -2.116 -0.161 1.00 96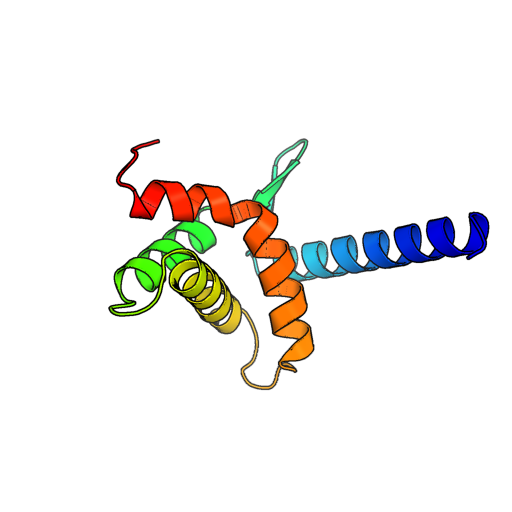.75 88 ALA A C 1
ATOM 719 O O . ALA A 1 88 ? 3.867 -1.253 0.633 1.00 96.75 88 ALA A O 1
ATOM 720 N N . ASN A 1 89 ? 5.523 -2.287 -0.476 1.00 95.44 89 ASN A N 1
ATOM 721 C CA . ASN A 1 89 ? 6.600 -1.468 0.083 1.00 95.44 89 ASN A CA 1
ATOM 722 C C . ASN A 1 89 ? 6.477 0.003 -0.320 1.00 95.44 89 ASN A C 1
ATOM 724 O O . ASN A 1 89 ? 6.667 0.879 0.521 1.00 95.44 89 ASN A O 1
ATOM 728 N N . ILE A 1 90 ? 6.112 0.282 -1.577 1.00 96.06 90 ILE A N 1
ATOM 729 C CA . ILE A 1 90 ? 5.808 1.651 -2.009 1.00 96.06 90 ILE A CA 1
ATOM 730 C C . ILE A 1 90 ? 4.656 2.202 -1.168 1.00 96.06 90 ILE A C 1
ATOM 732 O O . ILE A 1 90 ? 4.803 3.258 -0.565 1.00 96.06 90 ILE A O 1
ATOM 736 N N . LEU A 1 91 ? 3.540 1.476 -1.062 1.00 97.19 91 LEU A N 1
ATOM 737 C CA . LEU A 1 91 ? 2.360 1.923 -0.317 1.00 97.19 91 LEU A CA 1
ATOM 738 C C . LEU A 1 91 ? 2.639 2.189 1.161 1.00 97.19 91 LEU A C 1
ATOM 740 O O . LEU A 1 91 ? 2.126 3.168 1.700 1.00 97.19 91 LEU A O 1
ATOM 744 N N . LEU A 1 92 ? 3.472 1.373 1.809 1.00 96.56 92 LEU A N 1
ATOM 745 C CA . LEU A 1 92 ? 3.856 1.574 3.207 1.00 96.56 92 LEU A CA 1
ATOM 746 C C . LEU A 1 92 ? 4.498 2.947 3.447 1.00 96.56 92 LEU A C 1
ATOM 748 O O . LEU A 1 92 ? 4.246 3.538 4.495 1.00 96.56 92 LEU A O 1
ATOM 752 N N . ASN A 1 93 ? 5.219 3.502 2.469 1.00 94.31 93 ASN A N 1
ATOM 753 C CA . ASN A 1 93 ? 5.769 4.858 2.572 1.00 94.31 93 ASN A CA 1
ATOM 754 C C . ASN A 1 93 ? 4.687 5.954 2.549 1.00 94.31 93 ASN A C 1
ATOM 756 O O . ASN A 1 93 ? 4.917 7.038 3.073 1.00 94.31 93 ASN A O 1
ATOM 760 N N . TYR A 1 94 ? 3.513 5.683 1.970 1.00 94.69 94 TYR A N 1
ATOM 761 C CA . TYR A 1 94 ? 2.412 6.650 1.872 1.00 94.69 94 TYR A CA 1
ATOM 762 C C . TYR A 1 94 ? 1.372 6.497 2.984 1.00 94.69 94 TYR A C 1
ATOM 764 O O . TYR A 1 94 ? 0.811 7.490 3.441 1.00 94.69 94 TYR A O 1
ATOM 772 N N . VAL A 1 95 ? 1.074 5.263 3.406 1.00 96.06 95 VAL A N 1
ATOM 773 C CA . VAL A 1 95 ? -0.011 4.991 4.368 1.00 96.06 95 VAL A CA 1
ATOM 774 C C . VAL A 1 95 ? 0.475 4.500 5.724 1.00 96.06 95 VAL A C 1
ATOM 776 O O . VAL A 1 95 ? -0.331 4.440 6.649 1.00 96.06 95 VAL A O 1
ATOM 779 N N . GLY A 1 96 ? 1.761 4.165 5.868 1.00 94.38 96 GLY A N 1
ATOM 780 C CA . GLY A 1 96 ? 2.316 3.583 7.091 1.00 94.38 96 GLY A CA 1
ATOM 781 C C . GLY A 1 96 ? 2.008 4.428 8.322 1.00 94.38 96 GLY A C 1
ATOM 782 O O . GLY A 1 96 ? 1.369 3.937 9.246 1.00 94.38 96 GLY A O 1
ATOM 783 N N . GLU A 1 97 ? 2.351 5.716 8.287 1.00 94.69 97 GLU A N 1
ATOM 784 C CA . GLU A 1 97 ? 2.097 6.649 9.392 1.00 94.69 97 GLU A CA 1
ATOM 785 C C . GLU A 1 97 ? 0.594 6.862 9.659 1.00 94.69 97 GLU A C 1
ATOM 787 O O . GLU A 1 97 ? 0.166 6.972 10.807 1.00 94.69 97 GLU A O 1
ATOM 792 N N . ILE A 1 98 ? -0.239 6.875 8.614 1.00 95.31 98 ILE A N 1
ATOM 793 C CA . ILE A 1 98 ? -1.696 7.036 8.755 1.00 95.31 98 ILE A CA 1
ATOM 794 C C . ILE A 1 98 ? -2.294 5.844 9.510 1.00 95.31 98 ILE A C 1
ATOM 796 O O . ILE A 1 98 ? -3.112 6.018 10.415 1.00 95.31 98 ILE A O 1
ATOM 800 N N . LEU A 1 99 ? -1.889 4.631 9.134 1.00 95.94 99 LEU A N 1
ATOM 801 C CA . LEU A 1 99 ? -2.314 3.394 9.785 1.00 95.94 99 LEU A CA 1
ATOM 802 C C . LEU A 1 99 ? -1.722 3.268 11.192 1.00 95.94 99 LEU A C 1
ATOM 804 O O . LEU A 1 99 ? -2.372 2.736 12.093 1.00 95.94 99 LEU A O 1
ATOM 808 N N . GLU A 1 100 ? -0.519 3.802 11.387 1.00 95.19 100 GLU A N 1
ATOM 809 C CA . GLU A 1 100 ? 0.136 3.885 12.681 1.00 95.19 100 GLU A CA 1
ATOM 810 C C . GLU A 1 100 ? -0.704 4.684 13.684 1.00 95.19 100 GLU A C 1
ATOM 812 O O . GLU A 1 100 ? -1.091 4.163 14.732 1.00 95.19 100 GLU A O 1
ATOM 817 N N . ARG A 1 101 ? -1.064 5.913 13.306 1.00 93.62 101 ARG A N 1
ATOM 818 C CA . ARG A 1 101 ? -1.899 6.812 14.112 1.00 93.62 101 ARG A CA 1
ATOM 819 C C . ARG A 1 101 ? -3.299 6.251 14.354 1.00 93.62 101 ARG A C 1
ATOM 821 O O . ARG A 1 101 ? -3.847 6.424 15.442 1.00 93.62 101 ARG A O 1
ATOM 828 N N . HIS A 1 102 ? -3.867 5.542 13.371 1.00 93.50 102 HIS A N 1
ATOM 829 C CA . HIS A 1 102 ? -5.153 4.848 13.526 1.00 93.50 102 HIS A CA 1
ATOM 830 C C . HIS A 1 102 ? -5.104 3.806 14.652 1.00 93.50 102 HIS A C 1
ATOM 832 O O . HIS A 1 102 ? -6.003 3.780 15.490 1.00 93.50 102 HIS A O 1
ATOM 838 N N . LEU A 1 103 ? -4.039 2.996 14.725 1.00 90.06 103 LEU A N 1
ATOM 839 C CA . LEU A 1 103 ? -3.858 2.023 15.812 1.00 90.06 103 LEU A CA 1
ATOM 840 C C . LEU A 1 103 ? -3.649 2.677 17.178 1.00 90.06 103 LEU A C 1
ATOM 842 O O . LEU A 1 103 ? -4.119 2.144 18.183 1.00 90.06 103 LEU A O 1
ATOM 846 N N . ASP A 1 104 ? -2.954 3.811 17.214 1.00 89.12 104 ASP A N 1
ATOM 847 C CA . ASP A 1 104 ? -2.706 4.555 18.451 1.00 89.12 104 ASP A CA 1
ATOM 848 C C . ASP A 1 104 ? -3.953 5.327 18.934 1.00 89.12 104 ASP A C 1
ATOM 850 O O . ASP A 1 104 ? -3.975 5.853 20.048 1.00 89.12 104 ASP A O 1
ATOM 854 N N . GLY A 1 105 ? -5.025 5.358 18.132 1.00 82.56 105 GLY A N 1
ATOM 855 C CA . GLY A 1 105 ? -6.284 6.026 18.460 1.00 82.56 105 GLY A CA 1
ATOM 856 C C . GLY A 1 105 ? -6.241 7.547 18.294 1.00 82.56 105 GLY A C 1
ATOM 857 O O . GLY A 1 105 ? -7.118 8.246 18.811 1.00 82.56 105 GLY A O 1
ATOM 858 N N . GLU A 1 106 ? -5.246 8.074 17.579 1.00 75.06 106 GLU A N 1
ATOM 859 C CA . GLU A 1 106 ? -5.149 9.496 17.268 1.00 75.06 106 GLU A CA 1
ATOM 860 C C . GLU A 1 106 ? -6.159 9.860 16.169 1.00 75.06 106 GLU A C 1
ATOM 862 O O . GLU A 1 106 ? -6.167 9.290 15.076 1.00 75.06 106 GLU A O 1
ATOM 867 N N . LYS A 1 107 ? -7.055 10.814 16.456 1.00 56.44 107 LYS A N 1
ATOM 868 C CA . LYS A 1 107 ? -8.002 11.337 15.462 1.00 56.44 107 LYS A CA 1
ATOM 869 C C . LYS A 1 107 ? -7.333 12.430 14.622 1.00 56.44 107 LYS A C 1
ATOM 871 O O . LYS A 1 107 ? -6.778 13.365 15.194 1.00 56.44 107 LYS A O 1
ATOM 876 N N . LEU A 1 108 ? -7.440 12.302 13.294 1.00 53.50 108 LEU A N 1
ATOM 877 C CA . LEU A 1 108 ? -7.206 13.374 12.312 1.00 53.50 108 LEU A CA 1
ATOM 878 C C . LEU A 1 108 ? -8.206 14.524 12.490 1.00 53.50 108 LEU A C 1
ATOM 880 O O . LEU A 1 108 ? -9.401 14.228 12.738 1.00 53.50 108 LEU A O 1
#

Radius of gyration: 15.41 Å; Cα contacts (8 Å, |Δi|>4): 80; chains: 1; bounding box: 43×34×32 Å

Sequence (108 aa):
MDEEYCSLLEEYVNELVIALIIDMMKHGIFENRSDDIVVSKKFVEEAKEILDSIPKGDKYDKISRAVFKTLASYYPEDMYEEEMVARANILLNYVGEILERHLDGEKL

Mean predicted aligned error: 4.8 Å

Secondary structure (DSSP, 8-state):
--HHHHHHHHHHHHHHHHHHHHHHHHTTSEEEETTEEEE-HHHHHHHHHHHHH--SS-HHHHHHHHHHHHHHTTS-TTS-HHHHHHHHHHHHHHHHHHHHHHHHT---

Foldseek 3Di:
DDPVVVVVVVVVVVVVLVVLLVVVVVLQQWDDDPPDIAGDPVLLVQLLVQLVVDPDDPLQVSSLVSLLVSQCVSDDPPDDPVSSSSSSVSVCVRCVVVSSCVVVVNDD

Organism: NCBI:txid379547

Solvent-accessible surface area (backbone atoms only — not comparable to full-atom values): 6284 Å² total; per-residue (Å²): 133,58,69,70,60,52,53,54,51,52,51,54,52,51,53,50,52,51,52,51,48,55,51,38,32,78,64,56,42,34,42,86,52,102,88,48,83,41,73,24,70,67,51,55,52,51,23,49,57,46,36,73,68,55,90,73,71,56,74,64,58,37,49,55,51,14,46,42,58,46,53,55,74,70,48,68,92,83,59,56,65,68,63,50,52,56,51,36,58,56,48,43,77,74,44,42,69,62,54,50,35,53,74,72,66,57,80,132

Nearest PDB structures (foldseek):
  1gdk-assembly1_A  TM=3.591E-01  e=1.466E-01  Lupinus luteus
  2gnv-assembly1_B  TM=3.159E-01  e=4.107E-01  Oryza sativa
  2r50-assembly3_C  TM=4.075E-01  e=6.276E-01  Zea mays subsp. parviglumis
  2r50-assembly2_B  TM=4.131E-01  e=1.758E+00  Zea mays subsp. parviglumis
  3tm3-assembly1_A-2  TM=4.229E-01  e=2.108E+00  Vitreoscilla stercoraria

pLDDT: mean 91.61, std 7.75, range [53.5, 98.12]